Protein AF-A0AAV0AHL1-F1 (afdb_monomer)

Nearest PDB structures (foldseek):
  5xvm-assembly1_A  TM=9.189E-01  e=3.610E-07  Saccharomyces cerevisiae S288C
  5gl5-assembly1_B  TM=8.897E-01  e=3.863E-07  Saccharomyces cerevisiae S288C
  5gl5-assembly1_A  TM=8.949E-01  e=4.422E-07  Saccharomyces cerevisiae S288C

Sequence (101 aa):
PFLYNFGQKIAPSPLDWFEWVHITGYWFLDKGMKSNDQDGEKRKNGLMQLIEKANNEGKKIVYIGFGSIVVPNPKEMTRNMVEAKEKADFYAIVTKGWSDQ

pLDDT: mean 90.92, std 8.68, range [58.91, 98.19]

Structure (mmCIF, N/CA/C/O backbone):
data_AF-A0AAV0AHL1-F1
#
_entry.id   AF-A0AAV0AHL1-F1
#
loop_
_atom_site.group_PDB
_atom_site.id
_atom_site.type_symbol
_atom_site.label_atom_id
_atom_site.label_alt_id
_atom_site.label_comp_id
_atom_site.label_asym_id
_atom_site.label_entity_id
_atom_site.label_seq_id
_atom_site.pdbx_PDB_ins_code
_atom_site.Cartn_x
_atom_site.Cartn_y
_atom_site.Cartn_z
_atom_site.occupancy
_atom_site.B_iso_or_equiv
_atom_site.auth_seq_id
_atom_site.auth_comp_id
_atom_site.auth_asym_id
_atom_site.auth_atom_id
_atom_site.pdbx_PDB_model_num
ATOM 1 N N . PRO A 1 1 ? 24.332 -10.136 -19.308 1.00 85.25 1 PRO A N 1
ATOM 2 C CA . PRO A 1 1 ? 23.056 -10.689 -18.789 1.00 85.25 1 PRO A CA 1
ATOM 3 C C . PRO A 1 1 ? 22.112 -9.530 -18.449 1.00 85.25 1 PRO A C 1
ATOM 5 O O . PRO A 1 1 ? 22.591 -8.515 -17.951 1.00 85.25 1 PRO A O 1
ATOM 8 N N . PHE A 1 2 ? 20.816 -9.665 -18.735 1.00 93.81 2 PHE A N 1
ATOM 9 C CA . PHE A 1 2 ? 19.782 -8.697 -18.349 1.00 93.81 2 PHE A CA 1
ATOM 10 C C . PHE A 1 2 ? 18.940 -9.287 -17.223 1.00 93.81 2 PHE A C 1
ATOM 12 O O . PHE A 1 2 ? 18.515 -10.436 -17.317 1.00 93.81 2 PHE A O 1
ATOM 19 N N . LEU A 1 3 ? 18.721 -8.517 -16.158 1.00 95.75 3 LEU A N 1
ATOM 20 C CA . LEU A 1 3 ? 18.015 -8.977 -14.965 1.00 95.75 3 LEU A CA 1
ATOM 21 C C . LEU A 1 3 ? 16.769 -8.124 -14.739 1.00 95.75 3 LEU A C 1
ATOM 23 O O . LEU A 1 3 ? 16.866 -6.905 -14.608 1.00 95.75 3 LEU A O 1
ATOM 27 N N . TYR A 1 4 ? 15.616 -8.777 -14.656 1.00 95.56 4 TYR A N 1
ATOM 28 C CA . TYR A 1 4 ? 14.347 -8.169 -14.286 1.00 95.56 4 TYR A CA 1
ATOM 29 C C . TYR A 1 4 ? 13.981 -8.547 -12.853 1.00 95.56 4 TYR A C 1
ATOM 31 O O . TYR A 1 4 ? 13.867 -9.722 -12.502 1.00 95.56 4 TYR A O 1
ATOM 39 N N . ASN A 1 5 ? 13.765 -7.535 -12.023 1.00 95.75 5 ASN A N 1
ATOM 40 C CA . ASN A 1 5 ? 13.581 -7.641 -10.579 1.00 95.75 5 ASN A CA 1
ATOM 41 C C . ASN A 1 5 ? 12.104 -7.664 -10.148 1.00 95.75 5 ASN A C 1
ATOM 43 O O . ASN A 1 5 ? 11.727 -7.078 -9.132 1.00 95.75 5 ASN A O 1
ATOM 47 N N . PHE A 1 6 ? 11.256 -8.334 -10.927 1.00 94.75 6 PHE A N 1
ATOM 48 C CA . PHE A 1 6 ? 9.855 -8.589 -10.591 1.00 94.75 6 PHE A CA 1
ATOM 49 C C . PHE A 1 6 ? 9.582 -10.090 -10.459 1.00 94.75 6 PHE A C 1
ATOM 51 O O . PHE A 1 6 ? 10.387 -10.929 -10.855 1.00 94.75 6 PHE A O 1
ATOM 58 N N . GLY A 1 7 ? 8.445 -10.450 -9.863 1.00 94.00 7 GLY A N 1
ATOM 59 C CA . GLY A 1 7 ? 8.055 -11.847 -9.680 1.00 94.00 7 GLY A CA 1
ATOM 60 C C . GLY A 1 7 ? 7.488 -12.486 -10.951 1.00 94.00 7 GLY A C 1
ATOM 61 O O . GLY A 1 7 ? 6.592 -11.926 -11.580 1.00 94.00 7 GLY A O 1
ATOM 62 N N . GLN A 1 8 ? 7.908 -13.719 -11.253 1.00 92.56 8 GLN A N 1
ATOM 63 C CA . GLN A 1 8 ? 7.382 -14.494 -12.390 1.00 92.56 8 GLN A CA 1
ATOM 64 C C . GLN A 1 8 ? 5.877 -14.787 -12.308 1.00 92.56 8 GLN A C 1
ATOM 66 O O . GLN A 1 8 ? 5.229 -14.993 -13.326 1.00 92.56 8 GLN A O 1
ATOM 71 N N . LYS A 1 9 ? 5.298 -14.786 -11.100 1.00 92.75 9 LYS A N 1
ATOM 72 C CA . LYS A 1 9 ? 3.846 -14.940 -10.916 1.00 92.75 9 LYS A CA 1
ATOM 73 C C . LYS A 1 9 ? 3.041 -13.754 -11.462 1.00 92.75 9 LYS A C 1
ATOM 75 O O . LYS A 1 9 ? 1.855 -13.914 -11.715 1.00 92.75 9 LYS A O 1
ATOM 80 N N . ILE A 1 10 ? 3.663 -12.581 -11.590 1.00 93.50 10 ILE A N 1
ATOM 81 C CA . ILE A 1 10 ? 3.019 -11.355 -12.086 1.00 93.50 10 ILE A CA 1
ATOM 82 C C . ILE A 1 10 ? 3.325 -11.157 -13.567 1.00 93.50 10 ILE A C 1
ATOM 84 O O . ILE A 1 10 ? 2.433 -10.818 -14.336 1.00 93.50 10 ILE A O 1
ATOM 88 N N . ALA A 1 11 ? 4.569 -11.410 -13.966 1.00 92.69 11 ALA A N 1
ATOM 89 C CA . ALA A 1 11 ? 4.988 -11.397 -15.357 1.00 92.69 11 ALA A CA 1
ATOM 90 C C . ALA A 1 11 ? 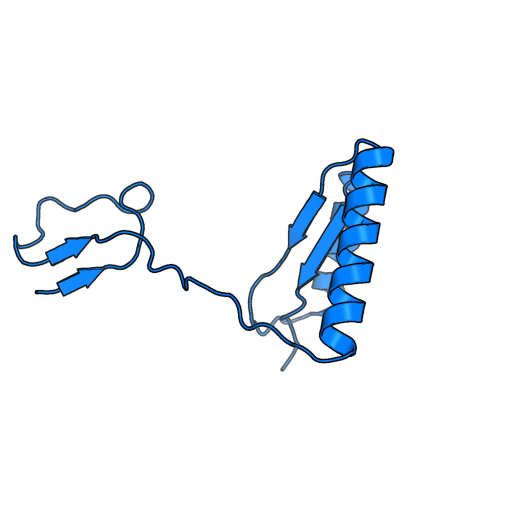5.852 -12.641 -15.617 1.00 92.69 11 ALA A C 1
ATOM 92 O O . ALA A 1 11 ? 7.015 -12.654 -15.208 1.00 92.69 11 ALA A O 1
ATOM 93 N N . PRO A 1 12 ? 5.295 -13.711 -16.215 1.00 91.12 12 PRO A N 1
ATOM 94 C CA . PRO A 1 12 ? 6.056 -14.915 -16.530 1.00 91.12 12 PRO A CA 1
ATOM 95 C C . PRO A 1 12 ? 7.079 -14.635 -17.632 1.00 91.12 12 PRO A C 1
ATOM 97 O O . PRO A 1 12 ? 6.930 -13.681 -18.392 1.00 91.12 12 PRO A O 1
ATOM 100 N N . SER A 1 13 ? 8.109 -15.481 -17.729 1.00 89.81 13 SER A N 1
ATOM 101 C CA . SER A 1 13 ? 9.113 -15.355 -18.789 1.00 89.81 13 SER A CA 1
ATOM 102 C C . SER A 1 13 ? 8.471 -15.594 -20.156 1.00 89.81 13 SER A C 1
ATOM 104 O O . SER A 1 13 ? 7.908 -16.672 -20.367 1.00 89.81 13 SER A O 1
ATOM 106 N N . PRO A 1 14 ? 8.567 -14.637 -21.088 1.00 89.38 14 PRO A N 1
ATOM 107 C CA . PRO A 1 14 ? 8.182 -14.853 -22.475 1.00 89.38 14 PRO A CA 1
ATOM 108 C C . PRO A 1 14 ? 9.082 -15.890 -23.159 1.00 89.38 14 PRO A C 1
ATOM 110 O O . PRO A 1 14 ? 10.241 -16.069 -22.778 1.00 89.38 14 PRO A O 1
ATOM 113 N N . LEU A 1 15 ? 8.541 -16.580 -24.169 1.00 91.44 15 LEU A N 1
ATOM 114 C CA . LEU A 1 15 ? 9.267 -17.602 -24.940 1.00 91.44 15 LEU A CA 1
ATOM 115 C C . LEU A 1 15 ? 10.264 -17.002 -25.941 1.00 91.44 15 LEU A C 1
ATOM 117 O O . LEU A 1 15 ? 11.169 -17.691 -26.395 1.00 91.44 15 LEU A O 1
ATOM 121 N N . ASP A 1 16 ? 10.079 -15.736 -26.302 1.00 95.06 16 ASP A N 1
ATOM 122 C CA . ASP A 1 16 ? 10.881 -14.984 -27.268 1.00 95.06 16 ASP A CA 1
ATOM 123 C C . ASP A 1 16 ? 12.047 -14.220 -26.620 1.00 95.06 16 ASP A C 1
ATOM 125 O O . ASP A 1 16 ? 12.743 -13.449 -27.282 1.00 95.06 16 ASP A O 1
ATOM 129 N N . TRP A 1 17 ? 12.288 -14.426 -25.324 1.00 93.06 17 TRP A N 1
ATOM 130 C CA . TRP A 1 17 ? 13.437 -13.857 -24.633 1.00 93.06 17 TRP A CA 1
ATOM 131 C C . TRP A 1 17 ? 14.691 -14.700 -24.841 1.00 93.06 17 TRP A C 1
ATOM 133 O O . TRP A 1 17 ? 14.664 -15.928 -24.790 1.00 93.06 17 TRP A O 1
ATOM 143 N N . PHE A 1 18 ? 15.822 -14.022 -25.030 1.00 94.56 18 PHE A N 1
ATOM 144 C CA . PHE A 1 18 ? 17.121 -14.681 -25.094 1.00 94.56 18 PHE A CA 1
ATOM 145 C C . PHE A 1 18 ? 17.501 -15.308 -23.746 1.00 94.56 18 PHE A C 1
ATOM 147 O O . PHE A 1 18 ? 17.181 -14.764 -22.690 1.00 94.56 18 PHE A O 1
ATOM 154 N N . GLU A 1 19 ? 18.282 -16.392 -23.778 1.00 92.00 19 GLU A N 1
ATOM 155 C CA . GLU A 1 19 ? 18.694 -17.151 -22.583 1.00 92.00 19 GLU A CA 1
ATOM 156 C C . GLU A 1 19 ? 19.450 -16.320 -21.535 1.00 92.00 19 GLU A C 1
ATOM 158 O O . GLU A 1 19 ? 19.468 -16.674 -20.361 1.00 92.00 19 GLU A O 1
ATOM 163 N N . TRP A 1 20 ? 20.066 -15.204 -21.937 1.00 94.56 20 TRP A N 1
ATOM 164 C CA . TRP A 1 20 ? 20.789 -14.295 -21.042 1.00 94.56 20 TRP A CA 1
ATOM 165 C C . TRP A 1 20 ? 19.900 -13.242 -20.362 1.00 94.56 20 TRP A C 1
ATOM 167 O O . TRP A 1 20 ? 20.426 -12.337 -19.698 1.00 94.56 20 TRP A O 1
ATOM 177 N N . VAL A 1 21 ? 18.581 -13.301 -20.568 1.00 95.38 21 VAL A N 1
ATOM 178 C CA . VAL A 1 21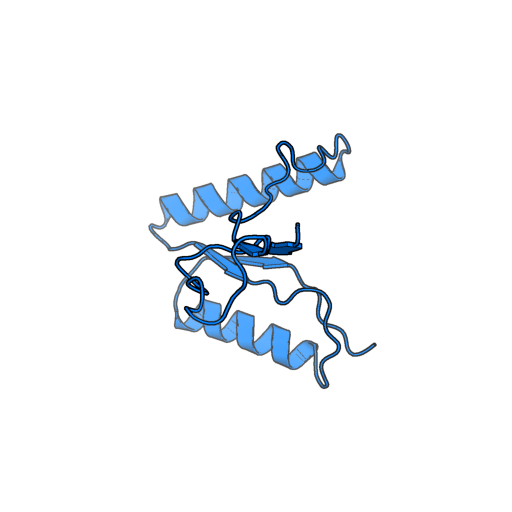 ? 17.582 -12.446 -19.921 1.00 95.38 21 VAL A CA 1
ATOM 179 C C . VAL A 1 21 ? 16.879 -13.256 -18.834 1.00 95.38 21 VAL A C 1
ATOM 181 O O . VAL A 1 21 ? 16.256 -14.277 -19.108 1.00 95.38 21 VAL A O 1
ATOM 184 N N . HIS A 1 22 ? 16.957 -12.796 -17.587 1.00 93.88 22 HIS A N 1
ATOM 185 C CA . HIS A 1 22 ? 16.444 -13.532 -16.434 1.00 93.88 22 HIS A CA 1
ATOM 186 C C . HIS A 1 22 ? 15.479 -12.687 -15.607 1.00 93.88 22 HIS A C 1
ATOM 188 O O . HIS A 1 22 ? 15.770 -11.543 -15.261 1.00 93.88 22 HIS A O 1
ATOM 194 N N . ILE A 1 23 ? 14.356 -13.286 -15.212 1.00 95.56 23 ILE A N 1
ATOM 195 C CA . ILE A 1 23 ? 13.479 -12.748 -14.169 1.00 95.56 23 ILE A CA 1
ATOM 196 C C . ILE A 1 23 ? 13.960 -13.313 -12.834 1.00 95.56 23 ILE A C 1
ATOM 198 O O . ILE A 1 23 ? 13.860 -14.516 -12.601 1.00 95.56 23 ILE A O 1
ATOM 202 N N . THR A 1 24 ? 14.489 -12.460 -11.961 1.00 95.00 24 THR A N 1
ATOM 203 C CA . THR A 1 24 ? 15.157 -12.881 -10.717 1.00 95.00 24 THR A CA 1
ATOM 204 C C . THR A 1 24 ? 14.252 -12.845 -9.489 1.00 95.00 24 THR A C 1
ATOM 206 O O . THR A 1 24 ? 14.691 -13.186 -8.395 1.00 95.00 24 THR A O 1
ATOM 209 N N . GLY A 1 25 ? 13.004 -12.399 -9.637 1.00 95.00 25 GLY A N 1
ATOM 210 C CA . GLY A 1 25 ? 12.156 -12.067 -8.496 1.00 95.00 25 GLY A CA 1
ATOM 211 C C . GLY A 1 25 ? 12.446 -10.673 -7.935 1.00 95.00 25 GLY A C 1
ATOM 212 O O . GLY A 1 25 ? 13.354 -9.973 -8.388 1.00 95.00 25 GLY A O 1
ATOM 213 N N . TYR A 1 26 ? 11.644 -10.273 -6.948 1.00 94.75 26 TYR A N 1
ATOM 214 C CA . TYR A 1 26 ? 11.767 -8.981 -6.273 1.00 94.75 26 TYR A CA 1
ATOM 215 C C . TYR A 1 26 ? 13.051 -8.874 -5.457 1.00 94.75 26 TYR A C 1
ATOM 217 O O . TYR A 1 26 ? 13.423 -9.797 -4.733 1.00 94.75 26 TYR A O 1
ATOM 225 N N . TRP A 1 27 ? 13.692 -7.712 -5.533 1.00 93.00 27 TRP A N 1
ATOM 226 C CA . TRP A 1 27 ? 14.854 -7.386 -4.713 1.00 93.00 27 TRP A CA 1
ATOM 227 C C . TRP A 1 27 ? 14.389 -6.698 -3.435 1.00 93.00 27 TRP A C 1
ATOM 229 O O . TRP A 1 27 ? 14.050 -5.515 -3.436 1.00 93.00 27 TRP A O 1
ATOM 239 N N . PHE A 1 28 ? 14.335 -7.460 -2.349 1.00 90.31 28 PHE A N 1
ATOM 240 C CA . PHE A 1 28 ? 13.972 -6.938 -1.040 1.00 90.31 28 PHE A CA 1
ATOM 241 C C . PHE A 1 28 ? 15.201 -6.382 -0.323 1.00 90.31 28 PHE A C 1
ATOM 243 O O . PHE A 1 28 ? 16.289 -6.947 -0.398 1.00 90.31 28 PHE A O 1
ATOM 250 N N . LEU A 1 29 ? 15.019 -5.273 0.390 1.00 88.25 29 LEU A N 1
ATOM 251 C CA . LEU A 1 29 ? 16.038 -4.731 1.279 1.00 88.25 29 LEU A CA 1
ATOM 252 C C . LEU A 1 29 ? 15.942 -5.437 2.641 1.00 88.25 29 LEU A C 1
ATOM 254 O O . LEU A 1 29 ? 14.889 -5.393 3.274 1.00 88.25 29 LEU A O 1
ATOM 258 N N . ASP A 1 30 ? 17.039 -6.033 3.115 1.00 78.06 30 ASP A N 1
ATOM 259 C CA . ASP A 1 30 ? 17.065 -6.857 4.341 1.00 78.06 30 ASP A CA 1
ATOM 260 C C . ASP A 1 30 ? 16.670 -6.106 5.623 1.00 78.06 30 ASP A C 1
ATOM 262 O O . ASP A 1 30 ? 16.263 -6.713 6.617 1.00 78.06 30 ASP A O 1
ATOM 266 N N . LYS A 1 31 ? 16.812 -4.776 5.644 1.00 65.25 31 LYS A N 1
ATOM 267 C CA . LYS A 1 31 ? 16.454 -3.931 6.787 1.00 65.25 31 LYS A CA 1
ATOM 268 C C . LYS A 1 31 ? 15.860 -2.622 6.287 1.00 65.25 31 LYS A C 1
ATOM 270 O O . LYS A 1 31 ? 16.561 -1.815 5.682 1.00 65.25 31 LYS A O 1
ATOM 275 N N . GLY A 1 32 ? 14.584 -2.381 6.592 1.00 60.38 32 GLY A N 1
ATOM 276 C CA . GLY A 1 32 ? 14.023 -1.032 6.521 1.00 60.38 32 GLY A CA 1
ATOM 277 C C . GLY A 1 32 ? 14.859 -0.084 7.385 1.00 60.38 32 GLY A C 1
ATOM 278 O O . GLY A 1 32 ? 15.361 -0.493 8.436 1.00 60.38 32 GLY A O 1
ATOM 279 N N . MET A 1 33 ? 15.060 1.156 6.931 1.00 58.91 33 MET A N 1
ATOM 280 C CA . MET A 1 33 ? 15.818 2.165 7.678 1.00 58.91 33 MET A CA 1
ATOM 281 C C . MET A 1 33 ? 15.272 2.251 9.109 1.00 58.91 33 MET A C 1
ATOM 283 O O . MET A 1 33 ? 14.123 2.636 9.321 1.00 58.91 33 MET A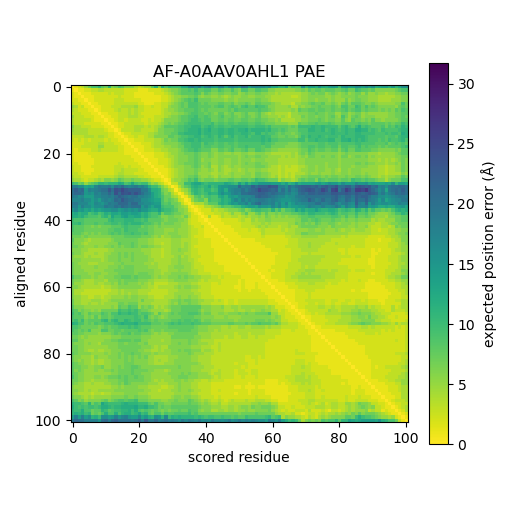 O 1
ATOM 287 N N . LYS A 1 34 ? 16.086 1.865 10.098 1.00 61.00 34 LYS A N 1
ATOM 288 C CA . LYS A 1 34 ? 15.757 2.079 11.508 1.00 61.00 34 LYS A CA 1
ATOM 289 C C . LYS A 1 34 ? 15.878 3.575 11.771 1.00 61.00 34 LYS A C 1
ATOM 291 O O . LYS A 1 34 ? 16.995 4.088 11.809 1.00 61.00 34 LYS A O 1
ATOM 296 N N . SER A 1 35 ? 14.758 4.278 11.922 1.00 61.31 35 SER A N 1
ATOM 297 C CA . SER A 1 35 ? 14.798 5.626 12.483 1.00 61.31 35 SER A CA 1
ATOM 298 C C . SER A 1 35 ? 14.843 5.478 14.005 1.00 61.31 35 SER A C 1
ATOM 300 O O . SER A 1 35 ? 13.882 5.050 14.636 1.00 61.31 35 SER A O 1
ATOM 302 N N . ASN A 1 36 ? 16.012 5.741 14.592 1.00 68.38 36 ASN A N 1
ATOM 303 C CA . ASN A 1 36 ? 16.210 5.725 16.047 1.00 68.38 36 ASN A CA 1
ATOM 304 C C . ASN A 1 36 ? 15.857 7.091 16.673 1.00 68.38 36 ASN A C 1
ATOM 306 O O . ASN A 1 36 ? 16.392 7.459 17.717 1.00 68.38 36 ASN A O 1
ATOM 310 N N . ASP A 1 37 ? 15.016 7.877 16.002 1.00 79.44 37 ASP A N 1
ATOM 311 C CA . ASP A 1 37 ? 14.549 9.176 16.464 1.00 79.44 37 ASP A CA 1
ATOM 312 C C . ASP A 1 37 ? 13.272 9.040 17.305 1.00 79.44 37 ASP A C 1
ATOM 314 O O . ASP A 1 37 ? 12.529 8.058 17.224 1.00 79.44 37 ASP A O 1
ATOM 318 N N . GLN A 1 38 ? 13.004 10.054 18.131 1.00 80.19 38 GLN A N 1
ATOM 319 C CA . GLN A 1 38 ? 11.801 10.096 18.971 1.00 80.19 38 GLN A CA 1
ATOM 320 C C . GLN A 1 38 ? 10.517 10.015 18.126 1.00 80.19 38 GLN A C 1
ATOM 322 O O . GLN A 1 38 ? 9.534 9.391 18.536 1.00 80.19 38 GLN A O 1
ATOM 327 N N . ASP A 1 39 ? 10.546 10.575 16.915 1.00 81.94 39 ASP A N 1
ATOM 328 C CA . ASP A 1 39 ? 9.437 10.524 15.963 1.00 81.94 39 ASP A CA 1
ATOM 329 C C . ASP A 1 39 ? 9.204 9.117 15.391 1.00 81.94 39 ASP A C 1
ATOM 331 O O . ASP A 1 39 ? 8.064 8.736 15.108 1.00 81.94 39 ASP A O 1
ATOM 335 N N . GLY A 1 40 ? 10.255 8.311 15.227 1.00 84.19 40 GLY A N 1
ATOM 336 C CA . GLY A 1 40 ? 10.178 6.901 14.850 1.00 84.19 40 GLY A CA 1
ATOM 337 C C . GLY A 1 40 ? 9.464 6.064 15.902 1.00 84.19 40 GLY A C 1
ATOM 338 O O . GLY A 1 40 ? 8.490 5.375 15.588 1.00 84.19 40 GLY A O 1
ATOM 339 N N . GLU A 1 41 ? 9.878 6.186 17.164 1.00 85.31 41 GLU A N 1
ATOM 340 C CA . GLU A 1 41 ? 9.234 5.468 18.270 1.00 85.31 41 GLU A CA 1
ATOM 341 C C . GLU A 1 41 ? 7.785 5.931 18.490 1.00 85.31 41 GLU A C 1
ATOM 343 O O . GLU A 1 41 ? 6.895 5.100 18.674 1.00 85.31 41 GLU A O 1
ATOM 348 N N . LYS A 1 42 ? 7.487 7.233 18.364 1.00 87.81 42 LYS A N 1
ATOM 349 C CA . LYS A 1 42 ? 6.102 7.733 18.435 1.00 87.81 42 LYS A CA 1
ATOM 350 C C . LYS A 1 42 ? 5.215 7.135 17.338 1.00 87.81 42 LYS A C 1
ATOM 352 O O . LYS A 1 42 ? 4.100 6.696 17.627 1.00 87.81 42 LYS A O 1
ATOM 357 N N . ARG A 1 43 ? 5.699 7.086 16.090 1.00 88.12 43 ARG A N 1
ATOM 358 C CA . ARG A 1 43 ? 4.976 6.472 14.958 1.00 88.12 43 ARG A CA 1
ATOM 359 C C . ARG A 1 43 ? 4.740 4.983 15.181 1.00 88.12 43 ARG A C 1
ATOM 361 O O . ARG A 1 43 ? 3.624 4.510 14.978 1.00 88.12 43 ARG A O 1
ATOM 368 N N . LYS A 1 44 ? 5.765 4.263 15.636 1.00 89.00 44 LYS A N 1
ATOM 369 C CA . LYS A 1 44 ? 5.678 2.838 15.969 1.00 89.00 44 LYS A CA 1
ATOM 370 C C . LYS A 1 44 ? 4.636 2.584 17.058 1.00 89.00 44 LYS A C 1
ATOM 372 O O . LYS A 1 44 ? 3.787 1.719 16.878 1.00 89.00 44 LYS A O 1
ATOM 377 N N . ASN A 1 45 ? 4.638 3.369 18.133 1.00 92.19 45 ASN A N 1
ATOM 378 C CA . ASN A 1 45 ? 3.664 3.224 19.215 1.00 92.19 45 ASN A CA 1
ATOM 379 C C . ASN A 1 45 ? 2.229 3.486 18.739 1.00 92.19 45 ASN A C 1
ATOM 381 O O . ASN A 1 45 ? 1.341 2.686 19.023 1.00 92.19 45 ASN A O 1
ATOM 385 N N . GLY A 1 46 ? 2.003 4.550 17.961 1.00 93.62 46 GLY A N 1
ATOM 386 C CA . GLY A 1 46 ? 0.684 4.830 17.383 1.00 93.62 46 GLY A CA 1
ATOM 387 C C . GLY A 1 46 ? 0.198 3.720 16.442 1.00 93.62 46 GLY A C 1
ATOM 388 O O . GLY A 1 46 ? -0.971 3.340 16.483 1.00 93.62 46 GLY A O 1
ATOM 389 N N . LEU A 1 47 ? 1.102 3.149 15.639 1.00 94.56 47 LEU A N 1
ATOM 390 C CA . LEU A 1 47 ? 0.796 2.014 14.769 1.00 94.56 47 LEU A CA 1
ATOM 391 C C . LEU A 1 47 ? 0.414 0.764 15.575 1.00 94.56 47 LEU A C 1
ATOM 393 O O . LEU A 1 47 ? -0.588 0.123 15.263 1.00 94.56 47 LEU A O 1
ATOM 397 N N . MET A 1 48 ? 1.173 0.437 16.624 1.00 96.00 48 MET A N 1
ATOM 398 C CA . MET A 1 48 ? 0.882 -0.717 17.480 1.00 96.00 48 MET A CA 1
ATOM 399 C C . MET A 1 48 ? -0.469 -0.578 18.189 1.00 96.00 48 MET A C 1
ATOM 401 O O . MET A 1 48 ? -1.244 -1.530 18.191 1.00 96.00 48 MET A O 1
ATOM 405 N N . GLN A 1 49 ? -0.793 0.612 18.705 1.00 96.88 49 GLN A N 1
ATOM 406 C CA . GLN A 1 49 ? -2.093 0.891 19.326 1.00 96.88 49 GLN A CA 1
ATOM 407 C C . GLN A 1 49 ? -3.257 0.718 18.343 1.00 96.88 49 GLN A C 1
ATOM 409 O O . GLN A 1 49 ? -4.300 0.175 18.703 1.00 96.88 49 GLN A O 1
ATOM 414 N N . LEU A 1 50 ? -3.089 1.157 17.091 1.00 96.31 50 LEU A N 1
ATOM 415 C CA . LEU A 1 50 ? -4.099 0.969 16.048 1.00 96.31 50 LEU A CA 1
ATOM 416 C C . LEU A 1 50 ? -4.317 -0.517 15.743 1.00 96.31 50 LEU A C 1
ATOM 418 O O . LEU A 1 50 ? -5.464 -0.948 15.640 1.00 96.31 50 LEU A O 1
ATOM 422 N N . ILE A 1 51 ? -3.233 -1.291 15.620 1.00 97.38 51 ILE A N 1
ATOM 423 C CA . ILE A 1 51 ? -3.300 -2.735 15.356 1.00 97.38 51 ILE A CA 1
ATOM 424 C C . ILE A 1 51 ? -3.992 -3.465 16.509 1.00 97.38 51 ILE A C 1
ATOM 426 O O . ILE A 1 51 ? -4.885 -4.275 16.275 1.00 97.38 51 ILE A O 1
ATOM 430 N N . GLU A 1 52 ? -3.617 -3.158 17.750 1.00 97.94 52 GLU A N 1
ATOM 431 C CA . GLU A 1 52 ? -4.231 -3.745 18.941 1.00 97.94 52 GLU A CA 1
ATOM 432 C C . GLU A 1 52 ? -5.728 -3.428 19.011 1.00 97.94 52 GLU A C 1
ATOM 434 O O . GLU A 1 52 ? -6.547 -4.332 19.179 1.00 97.94 52 GLU A O 1
ATOM 439 N N . LYS A 1 53 ? -6.104 -2.162 18.794 1.00 97.94 53 LYS A N 1
ATOM 440 C CA . LYS A 1 53 ? -7.507 -1.745 18.787 1.00 97.94 53 LYS A CA 1
ATOM 441 C C . LYS A 1 53 ? -8.317 -2.479 17.716 1.00 97.94 53 LYS A C 1
ATOM 443 O O . LYS A 1 53 ? -9.391 -2.992 18.015 1.00 97.94 53 LYS A O 1
ATOM 448 N N . ALA A 1 54 ? -7.795 -2.567 16.492 1.00 97.44 54 ALA A N 1
ATOM 449 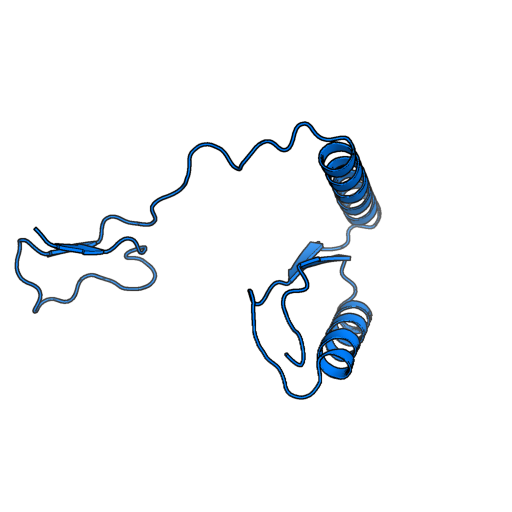C CA . ALA A 1 54 ? -8.461 -3.272 15.401 1.00 97.44 54 ALA A CA 1
ATOM 450 C C . ALA A 1 54 ? -8.667 -4.761 15.716 1.00 97.44 54 ALA A C 1
ATOM 452 O O . ALA A 1 54 ? -9.754 -5.287 15.482 1.00 97.44 54 ALA A O 1
ATOM 453 N N . ASN A 1 55 ? -7.662 -5.418 16.302 1.00 97.44 55 ASN A N 1
ATOM 454 C CA . ASN A 1 55 ? -7.758 -6.818 16.713 1.00 97.44 55 ASN A CA 1
ATOM 455 C C . ASN A 1 55 ? -8.802 -7.025 17.819 1.00 97.44 55 ASN A C 1
ATOM 457 O O . ASN A 1 55 ? -9.606 -7.949 17.719 1.00 97.44 55 ASN A O 1
ATOM 461 N N . ASN A 1 56 ? -8.831 -6.152 18.831 1.00 98.19 56 ASN A N 1
ATOM 462 C CA . ASN A 1 56 ? -9.801 -6.223 19.930 1.00 98.19 56 ASN A CA 1
ATOM 463 C C . ASN A 1 56 ? -11.246 -6.022 19.449 1.00 98.19 56 ASN A C 1
ATOM 465 O O . ASN A 1 56 ? -12.164 -6.647 19.971 1.00 98.19 56 ASN A O 1
ATOM 469 N N . GLU A 1 57 ? -11.451 -5.179 18.435 1.00 97.69 57 GLU A N 1
ATOM 470 C CA . GLU A 1 57 ? -12.758 -4.968 17.800 1.00 97.69 57 GLU A CA 1
ATOM 471 C C . GLU A 1 57 ? -13.075 -6.004 16.702 1.00 97.69 57 GLU A C 1
ATOM 473 O O . GLU A 1 57 ? -14.149 -5.957 16.104 1.00 97.69 57 GLU A O 1
ATOM 478 N N . GLY A 1 58 ? -12.157 -6.932 16.402 1.00 97.25 58 GLY A N 1
ATOM 479 C CA . GLY A 1 58 ? -12.317 -7.927 15.336 1.00 97.25 58 GLY A CA 1
ATOM 480 C C . GLY A 1 58 ? -12.363 -7.336 13.920 1.00 97.25 58 GLY A C 1
ATOM 481 O O . GLY A 1 58 ? -12.843 -7.991 12.992 1.00 97.25 58 GLY A O 1
ATOM 482 N N . LYS A 1 59 ? -11.875 -6.105 13.730 1.00 97.12 59 LYS A N 1
ATOM 483 C CA . LYS A 1 59 ? -11.939 -5.373 12.458 1.00 97.12 59 LYS A CA 1
ATOM 484 C C . LYS A 1 59 ? -10.688 -5.577 11.614 1.00 97.12 59 LYS A C 1
ATOM 486 O O . LYS A 1 59 ? -9.577 -5.741 12.113 1.00 97.12 59 LYS A O 1
ATOM 491 N N . LYS A 1 60 ? -10.864 -5.546 10.291 1.00 97.56 60 LYS A N 1
ATOM 492 C CA . LYS A 1 60 ? -9.749 -5.644 9.338 1.00 97.56 60 LYS A CA 1
ATOM 493 C C . LYS A 1 60 ? -8.918 -4.362 9.337 1.00 97.56 60 LYS A C 1
ATOM 495 O O . LYS A 1 60 ? -9.433 -3.276 9.594 1.00 97.56 60 LYS A O 1
ATOM 500 N N . ILE A 1 61 ? -7.640 -4.502 8.994 1.00 97.69 61 ILE A N 1
ATOM 501 C CA . ILE A 1 61 ? -6.707 -3.389 8.800 1.00 97.69 61 ILE A CA 1
ATOM 502 C C . ILE A 1 61 ? -6.332 -3.328 7.320 1.00 97.69 61 ILE A C 1
ATOM 504 O O . ILE A 1 61 ? -5.998 -4.353 6.726 1.00 97.69 61 ILE A O 1
ATOM 508 N N . VAL A 1 62 ? -6.368 -2.134 6.734 1.00 97.00 62 VAL A N 1
ATOM 509 C CA . VAL A 1 62 ? -6.034 -1.882 5.329 1.00 97.00 62 VAL A CA 1
ATOM 510 C C . VAL A 1 62 ? -4.948 -0.813 5.246 1.0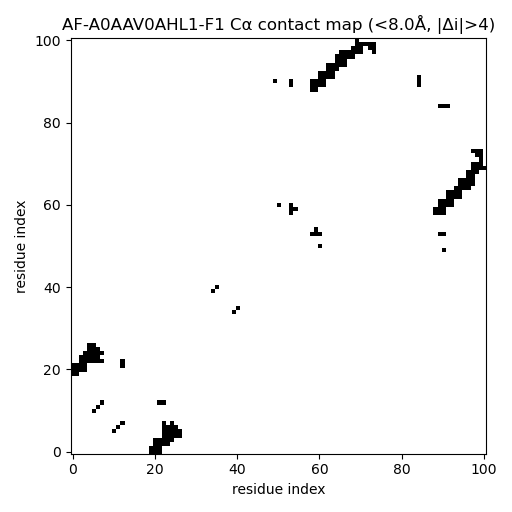0 97.00 62 VAL A C 1
ATOM 512 O O . VAL A 1 62 ? -5.084 0.270 5.814 1.00 97.00 62 VAL A O 1
ATOM 515 N N . TYR A 1 63 ? -3.872 -1.107 4.518 1.00 95.62 63 TYR A N 1
ATOM 516 C CA . TYR A 1 63 ? -2.859 -0.119 4.150 1.00 95.62 63 TYR A CA 1
ATOM 517 C C . TYR A 1 63 ? -3.259 0.588 2.851 1.00 95.62 63 TYR A C 1
ATOM 519 O O . TYR A 1 63 ? -3.595 -0.070 1.866 1.00 95.62 63 TYR A O 1
ATOM 527 N N . ILE A 1 64 ? -3.209 1.921 2.849 1.00 95.06 64 ILE A N 1
ATOM 528 C CA . ILE A 1 64 ? -3.534 2.760 1.694 1.00 95.06 64 ILE A CA 1
ATOM 529 C C . ILE A 1 64 ? -2.351 3.689 1.407 1.00 95.06 64 ILE A C 1
ATOM 531 O O . ILE A 1 64 ? -1.959 4.519 2.236 1.00 95.06 64 ILE A O 1
ATOM 535 N N . GLY A 1 65 ? -1.792 3.569 0.208 1.00 93.81 65 GLY A N 1
ATOM 536 C CA . GLY A 1 65 ? -0.687 4.392 -0.266 1.00 93.81 65 GLY A CA 1
ATOM 537 C C . GLY A 1 65 ? -0.605 4.344 -1.784 1.00 93.81 65 GLY A C 1
ATOM 538 O O . GLY A 1 65 ? -0.663 3.269 -2.372 1.00 93.81 65 GLY A O 1
ATOM 539 N N . PHE A 1 66 ? -0.470 5.512 -2.408 1.00 92.25 66 PHE A N 1
ATOM 540 C CA . PHE A 1 66 ? -0.380 5.655 -3.868 1.00 92.25 66 PHE A CA 1
ATOM 541 C C . PHE A 1 66 ? 1.000 6.140 -4.328 1.00 92.25 66 PHE A C 1
ATOM 543 O O . PHE A 1 66 ? 1.180 6.495 -5.486 1.00 92.25 66 PHE A O 1
ATOM 550 N N . GLY A 1 67 ? 1.977 6.170 -3.418 1.00 91.06 67 GLY A N 1
ATOM 551 C CA . GLY A 1 67 ? 3.245 6.851 -3.661 1.00 91.06 67 GLY A CA 1
ATOM 552 C C . GLY A 1 67 ? 3.068 8.368 -3.766 1.00 91.06 67 GLY A C 1
ATOM 553 O O . GLY A 1 67 ? 2.042 8.918 -3.356 1.00 91.06 67 GLY A O 1
ATOM 554 N N . SER A 1 68 ? 4.100 9.037 -4.279 1.00 91.50 68 SER A N 1
ATOM 555 C CA . SER A 1 68 ? 4.055 10.471 -4.559 1.00 91.50 68 SER A CA 1
ATOM 556 C C . SER A 1 68 ? 3.364 10.704 -5.900 1.00 91.50 68 SER A C 1
ATOM 558 O O . SER A 1 68 ? 3.863 10.251 -6.929 1.00 91.50 68 SER A O 1
ATOM 560 N N . ILE A 1 69 ? 2.202 11.361 -5.876 1.00 91.06 69 ILE A N 1
ATOM 561 C CA . ILE A 1 69 ? 1.406 11.655 -7.074 1.00 91.06 69 ILE A CA 1
ATOM 562 C C . ILE A 1 69 ? 0.813 13.063 -7.003 1.00 91.06 69 ILE A C 1
ATOM 564 O O . ILE A 1 69 ? 0.385 13.512 -5.941 1.00 91.06 69 ILE A O 1
ATOM 568 N N . VAL A 1 70 ? 0.722 13.734 -8.150 1.00 92.12 70 VAL A N 1
ATOM 569 C CA . VAL A 1 70 ? -0.030 14.988 -8.275 1.00 92.12 70 VAL A CA 1
ATOM 570 C C . VAL A 1 70 ? -1.455 14.650 -8.692 1.00 92.12 70 VAL A C 1
ATOM 572 O O . VAL A 1 70 ? -1.668 13.949 -9.682 1.00 92.12 70 VAL A O 1
ATOM 575 N N . VAL A 1 71 ? -2.438 15.122 -7.927 1.00 90.75 71 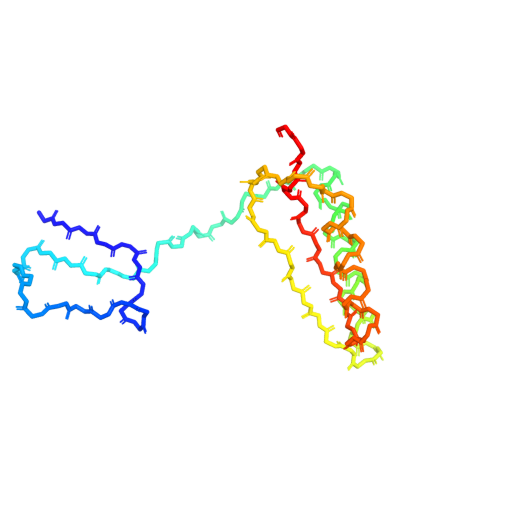VAL A N 1
ATOM 576 C CA . VAL A 1 71 ? -3.863 14.893 -8.195 1.00 90.75 71 VAL A CA 1
ATOM 577 C C . VAL A 1 71 ? -4.620 16.218 -8.258 1.00 90.75 71 VAL A C 1
ATOM 579 O O . VAL A 1 71 ? -4.325 17.117 -7.473 1.00 90.75 71 VAL A O 1
ATOM 582 N N . PRO A 1 72 ? -5.644 16.348 -9.124 1.00 90.31 72 PRO A N 1
ATOM 583 C CA . PRO A 1 72 ? -6.379 17.607 -9.270 1.00 90.31 72 PRO A CA 1
ATOM 584 C C . PRO A 1 72 ? -7.064 18.087 -7.984 1.00 90.31 72 PRO A C 1
ATOM 586 O O . PRO A 1 72 ? -7.212 19.286 -7.773 1.00 90.31 72 PRO A O 1
ATOM 589 N N . ASN A 1 73 ? -7.503 17.159 -7.123 1.00 93.06 73 ASN A N 1
ATOM 590 C CA . ASN A 1 73 ? -8.188 17.488 -5.873 1.00 93.06 73 ASN A CA 1
ATOM 591 C C . ASN A 1 73 ? -7.753 16.570 -4.709 1.00 93.06 73 ASN A C 1
ATOM 593 O O . ASN A 1 73 ? -8.413 15.569 -4.405 1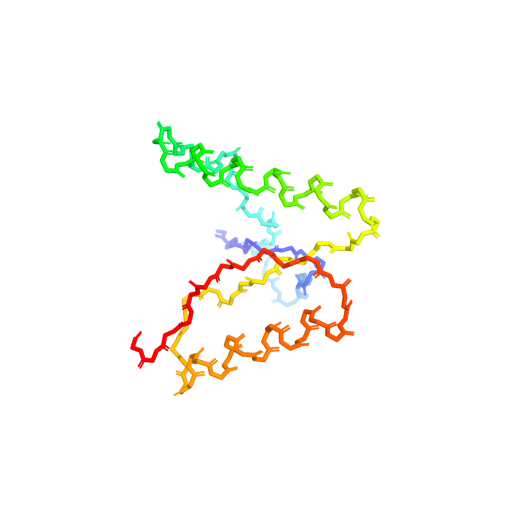.00 93.06 73 ASN A O 1
ATOM 597 N N . PRO A 1 74 ? -6.658 16.908 -4.001 1.00 93.00 74 PRO A N 1
ATOM 598 C CA . PRO A 1 74 ? -6.139 16.100 -2.891 1.00 93.00 74 PRO A CA 1
ATOM 599 C C . PRO A 1 74 ? -7.107 15.981 -1.706 1.00 93.00 74 PRO A C 1
ATOM 601 O O . PRO A 1 74 ? -7.089 14.989 -0.965 1.00 93.00 74 PRO A O 1
ATOM 604 N N . LYS A 1 75 ? -7.946 17.006 -1.497 1.00 94.00 75 LYS A N 1
ATOM 605 C CA . LYS A 1 75 ? -8.939 17.034 -0.414 1.00 94.00 75 LYS A CA 1
ATOM 606 C C . LYS A 1 75 ? -10.051 16.033 -0.679 1.00 94.00 75 LYS A C 1
ATOM 608 O O . LYS A 1 75 ? -10.388 15.256 0.210 1.00 94.00 75 LYS A O 1
ATOM 613 N N . GLU A 1 76 ? -10.569 16.013 -1.901 1.00 94.81 76 GLU A N 1
ATOM 614 C CA . GLU A 1 76 ? -11.582 15.046 -2.315 1.00 94.81 76 GLU A CA 1
ATOM 615 C C . GLU A 1 76 ? -11.052 13.614 -2.273 1.00 94.81 76 GLU A C 1
ATOM 617 O O . GLU A 1 76 ? -11.719 12.743 -1.724 1.00 94.81 76 GLU A O 1
ATOM 622 N N . MET A 1 77 ? -9.817 13.379 -2.729 1.00 92.75 77 MET A N 1
ATOM 623 C CA . MET A 1 77 ? -9.176 12.066 -2.609 1.00 92.75 77 MET A CA 1
ATOM 624 C C . MET A 1 77 ? -9.116 11.589 -1.150 1.00 92.75 77 MET A C 1
ATOM 626 O O . MET A 1 77 ? -9.458 10.446 -0.852 1.00 92.75 77 MET A O 1
ATOM 630 N N . THR A 1 78 ? -8.753 12.480 -0.223 1.00 93.75 78 THR A N 1
ATOM 631 C CA . THR A 1 78 ? -8.728 12.165 1.214 1.00 93.75 78 THR A CA 1
ATOM 632 C C . THR A 1 78 ? -10.135 11.897 1.759 1.00 93.75 78 THR A C 1
ATOM 634 O O . THR A 1 78 ? -10.328 10.926 2.489 1.00 93.75 78 THR A O 1
ATOM 637 N N . ARG A 1 79 ? -11.131 12.711 1.380 1.00 95.62 79 ARG A N 1
ATOM 638 C CA . ARG A 1 79 ? -12.533 12.524 1.787 1.00 95.62 79 ARG A CA 1
ATOM 639 C C . ARG A 1 79 ? -13.064 11.162 1.341 1.00 95.62 79 ARG A C 1
ATOM 641 O O . ARG A 1 79 ? -13.612 10.431 2.158 1.00 95.62 79 ARG A O 1
ATOM 648 N N . ASN A 1 80 ? -12.828 10.794 0.085 1.00 94.56 80 ASN A N 1
ATOM 649 C CA . ASN A 1 80 ? -13.297 9.528 -0.476 1.00 94.56 80 ASN A CA 1
ATOM 650 C C . ASN A 1 80 ? -12.709 8.317 0.271 1.00 94.56 80 ASN A C 1
ATOM 652 O O . ASN A 1 80 ? -13.400 7.319 0.456 1.00 94.56 80 ASN A O 1
ATOM 656 N N . MET A 1 81 ? -11.464 8.404 0.756 1.00 94.00 81 MET A N 1
ATOM 657 C CA . MET A 1 81 ? -10.869 7.344 1.583 1.00 94.00 81 MET A CA 1
ATOM 658 C C . MET A 1 81 ? -11.528 7.220 2.956 1.00 94.00 81 MET A C 1
ATOM 660 O O . MET A 1 81 ? -11.749 6.102 3.419 1.00 94.00 81 MET A O 1
ATOM 664 N N . VAL A 1 82 ? -11.843 8.346 3.604 1.00 94.88 82 VAL A N 1
ATOM 665 C CA . VAL A 1 82 ? -12.544 8.346 4.898 1.00 94.88 82 VAL A CA 1
ATOM 666 C C . VAL A 1 82 ? -13.935 7.738 4.736 1.00 94.88 82 VAL A C 1
ATOM 668 O O . VAL A 1 82 ? -14.283 6.818 5.473 1.00 94.88 82 VAL A O 1
ATOM 671 N N . GLU A 1 83 ? -14.682 8.160 3.714 1.00 96.81 83 GLU A N 1
ATOM 672 C CA . GLU A 1 83 ? -16.004 7.603 3.414 1.00 96.81 83 GLU A CA 1
ATOM 673 C C . GLU A 1 83 ? -15.945 6.101 3.104 1.00 96.81 83 GLU A C 1
ATOM 675 O O . GLU A 1 83 ? -16.785 5.335 3.574 1.00 96.81 83 GLU A O 1
ATOM 680 N N . ALA A 1 84 ? -14.952 5.652 2.329 1.00 95.94 84 ALA A N 1
ATOM 681 C CA . ALA A 1 84 ? -14.767 4.232 2.031 1.00 95.94 84 ALA A CA 1
ATOM 682 C C . ALA A 1 84 ? -14.468 3.423 3.301 1.00 95.94 84 ALA A C 1
ATOM 684 O O . ALA A 1 84 ? -15.034 2.346 3.494 1.00 95.94 84 ALA A O 1
ATOM 685 N N . LYS A 1 85 ? -13.624 3.964 4.187 1.00 95.25 85 LYS A N 1
ATOM 686 C CA . LYS A 1 85 ? -13.305 3.367 5.487 1.00 95.25 85 LYS A CA 1
ATOM 687 C C . LYS A 1 85 ? -14.538 3.228 6.377 1.00 95.25 85 LYS A C 1
ATOM 689 O O . LYS A 1 85 ? -14.676 2.223 7.067 1.00 95.25 85 LYS A O 1
ATOM 694 N N . GLU A 1 86 ? -15.420 4.223 6.387 1.00 95.62 86 GLU A N 1
ATOM 695 C CA . GLU A 1 86 ? -16.655 4.187 7.177 1.00 95.62 86 GLU A CA 1
ATOM 696 C C . GLU A 1 86 ? -17.666 3.195 6.601 1.00 95.62 86 GLU A C 1
ATOM 698 O O . GLU A 1 86 ? -18.231 2.401 7.347 1.00 95.62 86 GLU A O 1
ATOM 703 N N . LYS A 1 87 ? -17.841 3.181 5.275 1.00 97.00 87 LYS A N 1
ATOM 704 C CA . LYS A 1 87 ? -18.778 2.276 4.591 1.00 97.00 87 LYS A CA 1
ATOM 705 C C . LYS A 1 87 ? -18.375 0.805 4.695 1.00 97.00 87 LYS A C 1
ATOM 707 O O . LYS A 1 87 ? -19.246 -0.049 4.811 1.00 97.00 87 LYS A O 1
ATOM 712 N N . ALA A 1 88 ? -17.079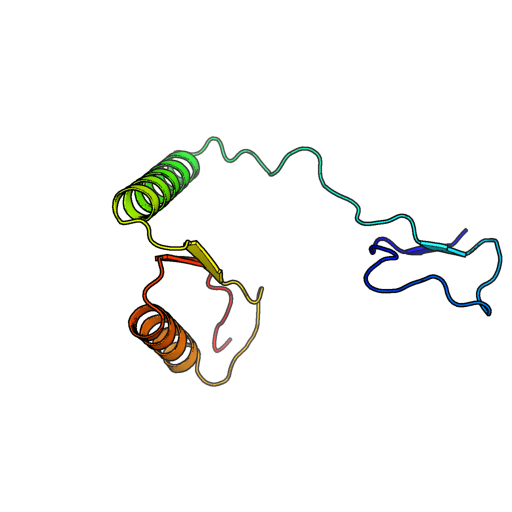 0.505 4.622 1.00 96.62 88 ALA A N 1
ATOM 713 C CA . ALA A 1 88 ? -16.560 -0.864 4.656 1.00 96.62 88 ALA A CA 1
ATOM 714 C C . ALA A 1 88 ? -16.079 -1.317 6.050 1.00 96.62 88 ALA A C 1
ATOM 716 O O . ALA A 1 88 ? -15.567 -2.426 6.179 1.00 96.62 88 ALA A O 1
ATOM 717 N N . ASP A 1 89 ? -16.229 -0.463 7.067 1.00 96.56 89 ASP A N 1
ATOM 718 C CA . ASP A 1 89 ? -15.932 -0.717 8.482 1.00 96.56 89 ASP A CA 1
ATOM 719 C C . ASP A 1 89 ? -14.571 -1.388 8.767 1.00 96.56 89 ASP A C 1
ATOM 721 O O . ASP A 1 89 ? -14.473 -2.484 9.323 1.00 96.56 89 ASP A O 1
ATOM 725 N N . PHE A 1 90 ? -13.486 -0.706 8.396 1.00 96.69 90 PHE A N 1
ATOM 726 C CA . PHE A 1 90 ? -12.117 -1.170 8.648 1.00 96.69 90 PHE A CA 1
ATOM 727 C C . PHE A 1 90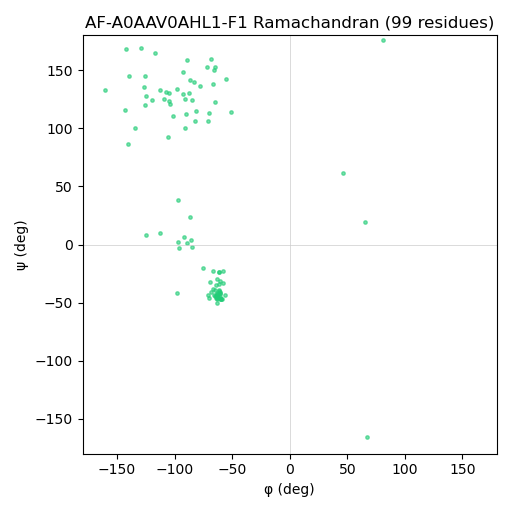 ? -11.233 -0.099 9.308 1.00 96.69 90 PHE A C 1
ATOM 729 O O . PHE A 1 90 ? -11.582 1.078 9.386 1.00 96.69 90 PHE A O 1
ATOM 736 N N . TYR A 1 91 ? -10.050 -0.494 9.778 1.00 97.44 91 TYR A N 1
ATOM 737 C CA . TYR A 1 91 ? -8.992 0.421 10.213 1.00 97.44 91 TYR A CA 1
ATOM 738 C C . TYR A 1 91 ? -8.025 0.720 9.073 1.00 97.44 91 TYR A C 1
ATOM 740 O O . TYR A 1 91 ? -7.512 -0.196 8.438 1.00 97.44 91 TYR A O 1
ATOM 748 N N . ALA A 1 92 ? -7.743 1.997 8.822 1.00 96.31 92 ALA A N 1
ATOM 749 C CA . ALA A 1 92 ? -6.859 2.411 7.737 1.00 96.31 92 ALA A CA 1
ATOM 750 C C . ALA A 1 92 ? -5.487 2.855 8.265 1.00 96.31 92 ALA A C 1
ATOM 752 O O . ALA A 1 92 ? -5.409 3.708 9.148 1.00 96.31 92 ALA A O 1
ATOM 753 N N . ILE A 1 93 ? -4.411 2.336 7.673 1.00 95.44 93 ILE A N 1
ATOM 754 C CA . ILE A 1 93 ? -3.061 2.903 7.777 1.00 95.44 93 ILE A CA 1
ATOM 755 C C . ILE A 1 93 ? -2.808 3.665 6.482 1.00 95.44 93 ILE A C 1
ATOM 757 O O . ILE A 1 93 ? -2.689 3.061 5.417 1.00 95.44 93 ILE A O 1
ATOM 761 N N . VAL A 1 94 ? -2.747 4.993 6.564 1.00 93.38 94 VAL A N 1
ATOM 762 C CA . VAL A 1 94 ? -2.671 5.854 5.381 1.00 93.38 94 VAL A CA 1
ATOM 763 C C . VAL A 1 94 ? -1.292 6.486 5.265 1.00 93.38 94 VAL A C 1
ATOM 765 O O . VAL A 1 94 ? -0.833 7.181 6.168 1.00 93.38 94 VAL A O 1
ATOM 768 N N . THR A 1 95 ? -0.656 6.294 4.113 1.00 91.44 95 THR A N 1
ATOM 769 C CA . THR A 1 95 ? 0.559 7.020 3.723 1.00 91.44 95 THR A CA 1
ATOM 770 C C . THR A 1 95 ? 0.201 8.043 2.657 1.00 91.44 95 THR A C 1
ATOM 772 O O . THR A 1 95 ? 0.123 7.736 1.467 1.00 91.44 95 THR A O 1
ATOM 775 N N . LYS A 1 96 ? -0.090 9.269 3.105 1.00 88.94 96 LYS A N 1
ATOM 776 C CA . LYS A 1 96 ? -0.451 10.366 2.209 1.00 88.94 96 LYS A CA 1
ATOM 777 C C . LYS A 1 96 ? 0.776 10.801 1.409 1.00 88.94 96 LYS A C 1
ATOM 779 O O . LYS A 1 96 ? 1.708 11.361 1.976 1.00 88.94 96 LYS A O 1
ATOM 784 N N . GLY A 1 97 ? 0.731 10.574 0.102 1.00 89.19 97 GLY A N 1
ATOM 785 C CA . GLY A 1 97 ? 1.713 11.079 -0.862 1.00 89.19 97 GLY A CA 1
ATOM 786 C C . GLY A 1 97 ? 1.093 11.893 -2.002 1.00 89.19 97 GLY A C 1
ATOM 787 O O . GLY A 1 97 ? 1.791 12.228 -2.949 1.00 89.19 97 GLY A O 1
ATOM 788 N N . TRP A 1 98 ? -0.206 12.204 -1.930 1.00 90.44 98 TRP A N 1
ATOM 789 C CA . TRP A 1 98 ? -0.903 12.991 -2.947 1.00 90.44 98 TRP A CA 1
ATOM 790 C C . TRP A 1 98 ? -1.023 14.468 -2.564 1.00 90.44 98 TRP A C 1
ATOM 792 O O . TRP A 1 98 ? -1.428 14.814 -1.443 1.00 90.44 98 TRP A O 1
ATOM 802 N N . SER A 1 99 ? -0.716 15.325 -3.530 1.00 88.75 99 SER A N 1
ATOM 803 C CA . SER A 1 99 ? -0.749 16.787 -3.448 1.00 88.75 99 SER A CA 1
ATOM 804 C C . SER A 1 99 ? -1.245 17.387 -4.764 1.00 88.75 99 SER A C 1
ATOM 806 O O . SER A 1 99 ? -1.421 16.688 -5.758 1.00 88.75 99 SER A O 1
ATOM 808 N N . ASP A 1 100 ? -1.557 18.677 -4.742 1.00 82.38 100 ASP A N 1
ATOM 809 C CA . ASP A 1 100 ? -1.905 19.497 -5.907 1.00 82.38 100 ASP A CA 1
ATOM 810 C C . ASP A 1 100 ? -0.665 20.140 -6.556 1.00 82.38 100 ASP A C 1
ATOM 812 O O . ASP A 1 100 ? -0.792 20.872 -7.537 1.00 82.38 100 ASP A O 1
ATOM 816 N N . GLN A 1 101 ? 0.525 19.853 -6.013 1.00 66.69 101 GLN A N 1
ATOM 817 C CA . GLN A 1 101 ? 1.841 20.333 -6.437 1.00 66.69 101 GLN A CA 1
ATOM 818 C C . GLN A 1 101 ? 2.884 19.229 -6.301 1.00 66.69 101 GLN A C 1
ATOM 820 O O . GLN A 1 101 ? 2.759 18.435 -5.336 1.00 66.69 101 GLN A O 1
#

Organism: Phakopsora pachyrhizi (NCBI:txid170000)

Secondary structure (DSSP, 8-state):
-EEE-S-TTTSPPPTTS-TTEEE------SS-----SHHHHHHHHHHHHHHHHHHHTT--EEEEE--SEE-S-HHHHHHHHHHHHHHTT-EEEEE--EE--

Radius of gyration: 19.47 Å; Cα contacts (8 Å, |Δi|>4): 101; chains: 1; bounding box: 42×38×47 Å

Solvent-accessible surface area (backbone atoms only — not comparable to full-atom values): 6261 Å² total; per-residue (Å²): 124,48,79,40,62,46,45,52,92,81,56,62,85,65,90,89,59,58,91,56,54,43,76,74,27,65,82,76,74,97,66,74,85,79,60,90,46,75,68,39,52,51,51,50,52,57,51,50,54,50,52,51,51,28,58,77,72,73,38,53,77,45,82,44,69,78,54,81,42,74,38,99,51,43,66,58,56,52,50,54,52,54,52,48,34,62,76,68,59,45,44,77,49,76,50,90,36,63,28,77,110

Foldseek 3Di:
DAEAAADCVVPNDDPPDDPPYDDPYHDDDPDDDDPPDPVSVVVVVVVVVLVVVCVVVVAAEDEDDDAADEDCDLPVVVVVVVVVCVVRVHHYDYDDRYDND

InterPro domains:
  IPR050426 Glycosyltransferase 28 [PTHR48050] (1-100)

Mean predicted aligned error: 5.8 Å